Protein AF-A0A661JES1-F1 (afdb_monomer)

Radius of gyration: 17.34 Å; Cα contacts (8 Å, |Δi|>4): 185; chains: 1; bounding box: 42×32×48 Å

pLDDT: mean 94.3, std 6.64, range [54.25, 98.75]

Mean predicted aligned error: 3.54 Å

Solvent-accessible surface area (backbone atoms only — not comparable to full-atom values): 9184 Å² total; per-residue (Å²): 136,81,91,74,81,85,86,60,81,31,58,39,69,70,49,71,51,65,53,69,94,74,63,34,36,39,58,64,88,75,91,58,61,40,36,58,42,14,33,44,16,35,50,32,32,41,48,48,43,59,28,56,78,70,69,48,64,75,92,45,62,78,61,45,55,63,47,49,45,55,50,38,30,75,77,69,72,36,28,66,62,52,53,49,52,36,49,46,48,44,11,60,49,50,76,65,42,78,61,72,78,81,84,54,69,65,59,49,50,48,40,54,50,45,55,49,42,41,36,75,74,69,64,48,78,51,68,64,60,53,52,52,50,55,41,38,75,73,38,53,66,64,39,46,53,51,44,52,49,33,20,40,50,18,27,61,67,62,37,52,80,72,133

Secondary structure (DSSP, 8-state):
---PPP---SGGGGS--S-GGGT-S---S----HHHHHHHHHHHHHHHHHHHTTT--GGGTTTHHHHHHHHHHHHHS-HHHHHHHHHHHHHHHHTT-------SHHHHHHHHHHHHHHHHTS----HHHHHHHHHHHH-HHHHHHHHHHHHHHHHHHHT-S--

Foldseek 3Di:
DDDDDDPQLELQLVALALDSVQVLADRDLDDDQLLVSLLRSLVSVLLSLLCVVVPHDPVCPPPCSVCSLVVCCVVPVCSPVSSLVSLLVSLVSRVPRPGDADPDCVSLVSHLVSLVCCCPVVVDPDPSSVVLNVVCVVPSPVSSVVSNVSSVNSNNVNRHNPD

Sequence (163 aa):
GWVVPNQYWTPGALAPMAIMGKYYMYYGQDFYPPRELGRKCAERLKRELIMDNLGICRFHRNWAEEMIPD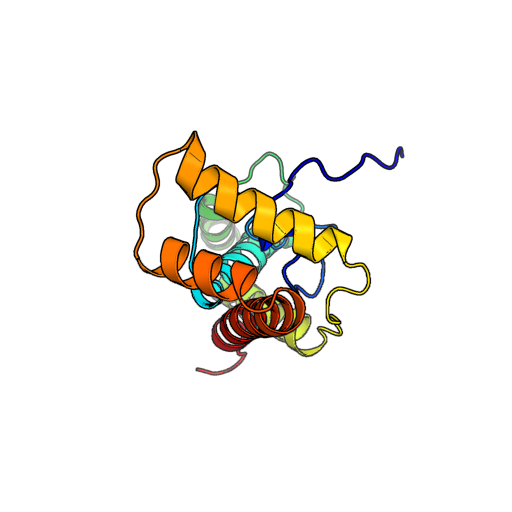IMGSLFDMKDEYLENNRITASRINSRNSSVYWEPDRNIDIVYTFLKRKHTVENNNDKELVRWLELFEKDKNETALQFWYEIHKGIQESLREFE

Structure (mmCIF, N/CA/C/O backbone):
data_AF-A0A661JES1-F1
#
_entry.id   AF-A0A661JES1-F1
#
loop_
_atom_site.group_PDB
_atom_site.id
_atom_site.type_symbol
_atom_site.label_atom_id
_atom_site.label_alt_id
_atom_site.label_comp_id
_atom_site.label_asym_id
_atom_site.label_entity_id
_atom_site.label_seq_id
_atom_site.pdbx_PDB_ins_code
_atom_site.Cartn_x
_atom_site.Cartn_y
_atom_site.Cartn_z
_atom_site.occupancy
_atom_site.B_iso_or_equiv
_atom_site.auth_seq_id
_atom_site.auth_comp_id
_atom_site.auth_asym_id
_atom_site.auth_atom_id
_atom_site.pdbx_PDB_model_num
ATOM 1 N N . GLY A 1 1 ? 22.360 13.806 5.282 1.00 54.25 1 GLY A N 1
ATOM 2 C CA . GLY A 1 1 ? 20.914 13.666 5.022 1.00 54.25 1 GLY A CA 1
ATOM 3 C C . GLY A 1 1 ? 20.168 13.880 6.318 1.00 54.25 1 GLY A C 1
ATOM 4 O O . GLY A 1 1 ? 20.715 13.546 7.359 1.00 54.25 1 GLY A O 1
ATOM 5 N N . TRP A 1 2 ? 18.974 14.460 6.265 1.00 68.38 2 TRP A N 1
ATOM 6 C CA . TRP A 1 2 ? 18.108 14.649 7.433 1.00 68.38 2 TRP A CA 1
ATOM 7 C C . TRP A 1 2 ? 17.014 13.581 7.398 1.00 68.38 2 TRP A C 1
ATOM 9 O O . TRP A 1 2 ? 16.481 13.297 6.326 1.00 68.38 2 TRP A O 1
ATOM 19 N N . VAL A 1 3 ? 16.687 12.982 8.542 1.00 77.75 3 VAL A N 1
ATOM 20 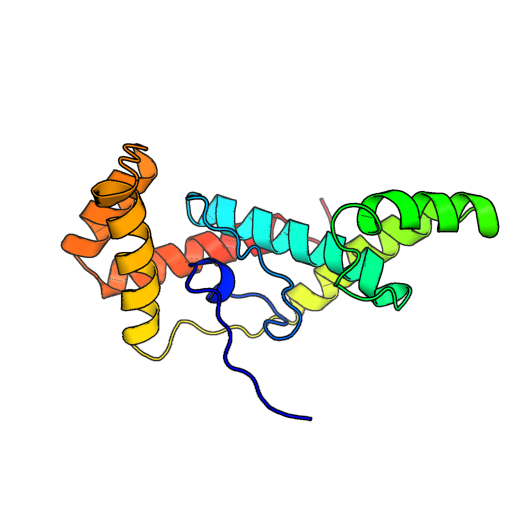C CA . VAL A 1 3 ? 15.523 12.094 8.657 1.00 77.75 3 VAL A CA 1
ATOM 21 C C . VAL A 1 3 ? 14.299 12.983 8.847 1.00 77.75 3 VAL A C 1
ATOM 23 O O . VAL A 1 3 ? 14.170 13.646 9.873 1.00 77.75 3 VAL A O 1
ATOM 26 N N . VAL A 1 4 ? 13.424 13.030 7.844 1.00 77.00 4 VAL A N 1
ATOM 27 C CA . VAL A 1 4 ? 12.156 13.766 7.916 1.00 77.00 4 VAL A CA 1
ATOM 28 C C . VAL A 1 4 ? 11.040 12.769 8.243 1.00 77.00 4 VAL A C 1
ATOM 30 O O . VAL A 1 4 ? 10.968 11.728 7.586 1.00 77.00 4 VAL A O 1
ATOM 33 N N . PRO A 1 5 ? 10.175 13.045 9.237 1.00 80.06 5 PRO A N 1
ATOM 34 C CA . PRO A 1 5 ? 9.051 12.173 9.555 1.00 80.06 5 PRO A CA 1
ATOM 35 C C . PRO A 1 5 ? 8.114 11.977 8.359 1.00 80.06 5 PRO A C 1
ATOM 37 O O . PRO A 1 5 ? 7.867 12.906 7.589 1.00 80.06 5 PRO A O 1
ATOM 40 N N . ASN A 1 6 ? 7.546 10.778 8.236 1.00 82.94 6 ASN A N 1
ATOM 41 C CA . ASN A 1 6 ? 6.487 10.515 7.269 1.00 82.94 6 ASN A CA 1
ATOM 42 C C . ASN A 1 6 ? 5.248 11.372 7.609 1.00 82.94 6 ASN A C 1
ATOM 44 O O . ASN A 1 6 ? 4.715 11.293 8.715 1.00 82.94 6 ASN A O 1
ATOM 48 N N . GLN A 1 7 ? 4.793 12.189 6.657 1.00 86.06 7 GLN A N 1
ATOM 49 C CA . GLN A 1 7 ? 3.652 13.098 6.826 1.00 86.06 7 GLN A CA 1
ATOM 50 C C . GLN A 1 7 ? 2.306 12.473 6.420 1.00 86.06 7 GLN A C 1
ATOM 52 O O . GLN A 1 7 ? 1.264 13.107 6.569 1.00 86.06 7 GLN A O 1
ATOM 57 N N . TYR A 1 8 ? 2.299 11.239 5.912 1.00 90.38 8 TYR A N 1
ATOM 58 C CA . TYR A 1 8 ? 1.079 10.568 5.465 1.00 90.38 8 TYR A CA 1
ATOM 59 C C . TYR A 1 8 ? 0.485 9.717 6.586 1.00 90.38 8 TYR A C 1
ATOM 61 O O . TYR A 1 8 ? 1.002 8.654 6.922 1.00 90.38 8 TYR A O 1
ATOM 69 N N . TRP A 1 9 ? -0.616 10.192 7.164 1.00 92.31 9 TRP A N 1
ATOM 70 C CA . TRP A 1 9 ? -1.338 9.511 8.244 1.00 92.31 9 TRP A CA 1
ATOM 71 C C . TRP A 1 9 ? -2.517 8.727 7.667 1.00 92.31 9 TRP A C 1
ATOM 73 O O . TRP A 1 9 ? -3.681 9.034 7.920 1.00 92.31 9 TRP A O 1
ATOM 83 N N . THR A 1 10 ? -2.205 7.760 6.806 1.00 95.69 10 THR A N 1
ATOM 84 C CA . THR A 1 10 ? -3.192 6.947 6.086 1.00 95.69 10 THR A CA 1
ATOM 85 C C . THR A 1 10 ? -2.944 5.463 6.348 1.00 95.69 10 THR A C 1
ATOM 87 O O . THR A 1 10 ? -1.796 5.074 6.576 1.00 95.69 10 THR A O 1
ATOM 90 N N . PRO A 1 11 ? -3.977 4.599 6.298 1.00 97.12 11 PRO A N 1
ATOM 91 C CA . PRO A 1 11 ? -3.809 3.182 6.617 1.00 97.12 11 PRO A CA 1
ATOM 92 C C . PRO A 1 11 ? -2.792 2.474 5.720 1.00 97.12 11 PRO A C 1
ATOM 94 O O . PRO A 1 11 ? -2.095 1.570 6.168 1.00 97.12 11 PRO A O 1
ATOM 97 N N . GLY A 1 12 ? -2.644 2.910 4.467 1.00 96.38 12 GLY A N 1
ATOM 98 C CA . GLY A 1 12 ? -1.664 2.317 3.566 1.00 96.38 12 GLY A CA 1
ATOM 99 C C . GLY A 1 12 ? -0.209 2.603 3.957 1.00 96.38 12 GLY A C 1
ATOM 100 O O . GLY A 1 12 ? 0.647 1.759 3.720 1.00 96.38 12 GLY A O 1
ATOM 101 N N . ALA A 1 13 ? 0.081 3.704 4.663 1.00 95.25 13 ALA A N 1
ATOM 102 C CA . ALA A 1 13 ? 1.403 3.950 5.255 1.00 95.25 13 ALA A CA 1
ATOM 103 C C . ALA A 1 13 ? 1.743 2.994 6.417 1.00 95.25 13 ALA A C 1
ATOM 105 O O . ALA A 1 13 ? 2.892 2.947 6.852 1.00 95.25 13 ALA A O 1
ATOM 106 N N . LEU A 1 14 ? 0.757 2.230 6.892 1.00 95.44 14 LEU A N 1
ATOM 107 C CA . LEU A 1 14 ? 0.888 1.158 7.876 1.00 95.44 14 LEU A CA 1
ATOM 108 C C . LEU A 1 14 ? 0.626 -0.226 7.250 1.00 95.44 14 LEU A C 1
ATOM 110 O O . LEU A 1 14 ? 0.540 -1.220 7.970 1.00 95.44 14 LEU A O 1
ATOM 114 N N . ALA A 1 15 ? 0.489 -0.310 5.921 1.00 96.44 15 ALA A N 1
ATOM 115 C CA . ALA A 1 15 ? 0.293 -1.576 5.229 1.00 96.44 15 ALA A CA 1
ATOM 116 C C . ALA A 1 15 ? 1.532 -2.479 5.369 1.00 96.44 15 ALA A C 1
ATOM 118 O O . ALA A 1 15 ? 2.657 -1.978 5.394 1.00 96.44 15 ALA A O 1
ATOM 119 N N . PRO A 1 16 ? 1.355 -3.808 5.394 1.00 96.25 16 PRO A N 1
ATOM 120 C CA . PRO A 1 16 ? 2.455 -4.757 5.492 1.00 96.25 16 PRO A CA 1
ATOM 121 C C . PRO A 1 16 ? 3.171 -4.950 4.145 1.00 96.25 16 PRO A C 1
ATOM 123 O O . PRO A 1 16 ? 3.158 -6.038 3.576 1.00 96.25 16 PRO A O 1
ATOM 126 N N . MET A 1 17 ? 3.779 -3.889 3.603 1.00 95.94 17 MET A N 1
ATOM 127 C CA . MET A 1 17 ? 4.617 -3.971 2.400 1.00 95.94 17 MET A CA 1
ATOM 128 C C . MET A 1 17 ? 6.069 -4.298 2.759 1.00 95.94 17 MET A C 1
ATOM 130 O O . MET A 1 17 ? 6.572 -3.889 3.802 1.00 95.94 17 MET A O 1
ATOM 134 N N . ALA A 1 18 ? 6.778 -4.950 1.836 1.00 93.12 18 ALA A N 1
ATOM 135 C CA . ALA A 1 18 ? 8.161 -5.379 2.049 1.00 93.12 18 ALA A CA 1
ATOM 136 C C . ALA A 1 18 ? 9.158 -4.218 2.254 1.00 93.12 18 ALA A C 1
ATOM 138 O O . ALA A 1 18 ? 10.175 -4.387 2.921 1.00 93.12 18 ALA A O 1
ATOM 139 N N . ILE A 1 19 ? 8.901 -3.043 1.659 1.00 90.50 19 ILE A N 1
ATOM 140 C CA . ILE A 1 19 ? 9.801 -1.878 1.719 1.00 90.50 19 ILE A CA 1
ATOM 141 C C . ILE A 1 19 ? 8.987 -0.594 1.919 1.00 90.50 19 ILE A C 1
ATOM 143 O O . ILE A 1 19 ? 8.543 0.042 0.964 1.00 90.50 19 ILE A O 1
ATOM 147 N N . MET A 1 20 ? 8.826 -0.173 3.174 1.00 85.50 20 MET A N 1
ATOM 148 C CA . MET A 1 20 ? 8.010 1.002 3.519 1.00 85.50 20 MET A CA 1
ATOM 149 C C . MET A 1 20 ? 8.695 2.345 3.214 1.00 85.50 20 MET A C 1
ATOM 151 O O . MET A 1 20 ? 8.036 3.305 2.819 1.00 85.50 20 MET A O 1
ATOM 155 N N . GLY A 1 21 ? 10.026 2.428 3.334 1.00 80.69 21 GLY A N 1
ATOM 156 C CA . GLY A 1 21 ? 10.782 3.680 3.160 1.00 80.69 21 GLY A CA 1
ATOM 157 C C . GLY A 1 21 ? 10.822 4.232 1.728 1.00 80.69 21 GLY A C 1
ATOM 158 O O . GLY A 1 21 ? 11.223 5.375 1.526 1.00 80.69 21 GLY A O 1
ATOM 159 N N . LYS A 1 22 ? 10.391 3.440 0.737 1.00 83.12 22 LYS A N 1
ATOM 160 C CA . LYS A 1 22 ? 10.351 3.826 -0.682 1.00 83.12 22 LYS A CA 1
ATOM 161 C C . LYS A 1 22 ? 8.965 4.227 -1.185 1.00 83.12 22 LYS A C 1
ATOM 163 O O . LYS A 1 22 ? 8.789 4.451 -2.375 1.00 83.12 22 LYS A O 1
ATOM 168 N N . TYR A 1 23 ? 7.976 4.355 -0.298 1.00 87.50 23 TYR A N 1
ATOM 169 C CA . TYR A 1 23 ? 6.606 4.703 -0.688 1.00 87.50 23 TYR A CA 1
ATOM 170 C C . TYR A 1 23 ? 5.970 3.722 -1.690 1.00 87.50 23 TYR A C 1
ATOM 172 O O . TYR A 1 23 ? 5.149 4.112 -2.528 1.00 87.50 23 TYR A O 1
ATOM 180 N N . TYR A 1 24 ? 6.326 2.441 -1.570 1.00 92.50 24 TYR A N 1
ATOM 181 C CA . TYR A 1 24 ? 5.792 1.321 -2.352 1.00 92.50 24 TYR A CA 1
ATOM 182 C C . TYR A 1 24 ? 4.392 0.887 -1.887 1.00 92.50 24 TYR A C 1
ATOM 184 O O . TYR A 1 24 ? 3.978 -0.251 -2.070 1.00 92.50 24 TYR A O 1
ATOM 192 N N . MET A 1 25 ? 3.660 1.798 -1.257 1.00 94.75 25 MET A N 1
ATOM 193 C CA . MET A 1 25 ? 2.309 1.618 -0.756 1.00 94.75 25 MET A CA 1
ATOM 194 C C . MET A 1 25 ? 1.421 2.741 -1.283 1.00 94.75 25 MET A C 1
ATOM 196 O O . MET A 1 25 ? 1.891 3.831 -1.625 1.00 94.75 25 MET A O 1
ATOM 200 N N . TYR A 1 26 ? 0.117 2.499 -1.325 1.00 95.69 26 TYR A N 1
ATOM 201 C CA . TYR A 1 26 ? -0.844 3.567 -1.549 1.00 95.69 26 TYR A CA 1
ATOM 202 C C . TYR A 1 26 ? -0.945 4.414 -0.275 1.00 95.69 26 TYR A C 1
ATOM 204 O O . TYR A 1 26 ? -1.226 3.891 0.794 1.00 95.69 26 TYR A O 1
ATOM 212 N N . TYR A 1 27 ? -0.709 5.719 -0.372 1.00 93.25 27 TYR A N 1
ATOM 213 C CA . TYR A 1 27 ? -0.768 6.646 0.769 1.00 93.25 27 TYR A CA 1
ATOM 214 C C . TYR A 1 27 ? -1.731 7.817 0.525 1.00 93.25 27 TYR A C 1
ATOM 216 O O . TYR A 1 27 ? -1.656 8.838 1.211 1.00 93.25 27 TYR A O 1
ATOM 224 N N . GLY A 1 28 ? -2.622 7.678 -0.461 1.00 94.25 28 GLY A N 1
ATOM 225 C CA . GLY A 1 28 ? -3.662 8.662 -0.738 1.00 94.25 28 GLY A CA 1
ATOM 226 C C . GLY A 1 28 ? -4.712 8.711 0.369 1.00 94.25 28 GLY A C 1
ATOM 227 O O . GLY A 1 28 ? -4.756 7.857 1.256 1.00 94.25 28 GLY A O 1
ATOM 228 N N . GLN A 1 29 ? -5.532 9.755 0.330 1.00 94.94 29 GLN A N 1
ATOM 229 C CA . GLN A 1 29 ? -6.515 10.011 1.371 1.00 94.94 29 GLN A CA 1
ATOM 230 C C . GLN A 1 29 ? -7.814 9.241 1.149 1.00 94.94 29 GLN A C 1
ATOM 232 O O . GLN A 1 29 ? -8.655 9.314 2.017 1.00 94.94 29 GLN A O 1
ATOM 237 N N . ASP A 1 30 ? -8.041 8.515 0.059 1.00 95.94 30 ASP A N 1
ATOM 238 C CA . ASP A 1 30 ? -9.339 7.861 -0.148 1.00 95.94 30 ASP A CA 1
ATOM 239 C C . ASP A 1 30 ? -9.550 6.674 0.806 1.00 95.94 30 ASP A C 1
ATOM 241 O O . ASP A 1 30 ? -8.600 5.992 1.206 1.00 95.94 30 ASP A O 1
ATOM 245 N N . PHE A 1 31 ? -10.808 6.403 1.164 1.00 97.75 31 PHE A N 1
ATOM 246 C CA . PHE A 1 31 ? -11.149 5.154 1.842 1.00 97.75 31 PHE A CA 1
ATOM 247 C C . PHE A 1 31 ? -11.185 4.003 0.835 1.00 97.75 31 PHE A C 1
ATOM 249 O O . PHE A 1 31 ? -11.834 4.096 -0.205 1.00 97.75 31 PHE A O 1
ATOM 256 N N . TYR A 1 32 ? -10.550 2.894 1.206 1.00 98.25 32 TYR A N 1
ATOM 257 C CA . TYR A 1 32 ? -10.717 1.603 0.555 1.00 98.25 32 TYR A CA 1
ATOM 258 C C . TYR A 1 32 ? -10.935 0.531 1.623 1.00 98.25 32 TYR A C 1
ATOM 260 O O . TYR A 1 32 ? -10.245 0.564 2.650 1.00 98.25 32 TYR A O 1
ATOM 268 N N . PRO A 1 33 ? -11.816 -0.458 1.378 1.00 98.31 33 PRO A N 1
ATOM 269 C CA . PRO A 1 33 ? -11.844 -1.671 2.183 1.00 98.31 33 PRO A CA 1
ATOM 270 C C . PRO A 1 33 ? -10.435 -2.284 2.263 1.00 98.31 33 PRO A C 1
ATOM 272 O O . PRO A 1 33 ? -9.703 -2.247 1.271 1.00 98.31 33 PRO A O 1
ATOM 275 N N . PRO A 1 34 ? -10.024 -2.863 3.403 1.00 98.56 34 PRO A N 1
ATOM 276 C CA . PRO A 1 34 ? -8.624 -3.204 3.660 1.00 98.56 34 PRO A CA 1
ATOM 277 C C . PRO A 1 34 ? -8.020 -4.155 2.621 1.00 98.56 34 PRO A C 1
ATOM 279 O O . PRO A 1 34 ? -6.891 -3.944 2.186 1.00 98.56 34 PRO A O 1
ATOM 282 N N . ARG A 1 35 ? -8.777 -5.144 2.133 1.00 98.62 35 ARG A N 1
ATOM 283 C CA . ARG A 1 35 ? -8.299 -6.036 1.064 1.00 98.62 35 ARG A CA 1
ATOM 284 C C . ARG A 1 35 ? -8.031 -5.299 -0.243 1.00 98.62 35 ARG A C 1
ATOM 286 O O . ARG A 1 35 ? -7.015 -5.542 -0.883 1.00 98.62 35 ARG A O 1
ATOM 293 N N . GLU A 1 36 ? -8.891 -4.351 -0.606 1.00 98.62 36 GLU A N 1
ATOM 294 C CA . GLU A 1 36 ? -8.697 -3.509 -1.789 1.00 98.62 36 GLU A CA 1
ATOM 295 C C . GLU A 1 36 ? -7.538 -2.519 -1.603 1.00 98.62 36 GLU A C 1
ATOM 297 O O . GLU A 1 36 ? -6.737 -2.314 -2.515 1.00 98.62 36 GLU A O 1
ATOM 302 N N . LEU A 1 37 ? -7.375 -1.969 -0.396 1.00 98.62 37 LEU A N 1
ATOM 303 C CA . LEU A 1 37 ? -6.201 -1.174 -0.041 1.00 98.62 37 LEU A CA 1
ATOM 304 C C . LEU A 1 37 ? -4.907 -1.976 -0.252 1.00 98.62 37 LEU A C 1
ATOM 306 O O . LEU A 1 37 ? -3.953 -1.453 -0.827 1.00 98.62 37 LEU A O 1
ATOM 310 N N . GLY A 1 38 ? -4.889 -3.252 0.144 1.00 98.12 38 GLY A N 1
ATOM 311 C CA . GLY A 1 38 ? -3.768 -4.157 -0.107 1.00 98.12 38 GLY A CA 1
ATOM 312 C C . GLY A 1 38 ? -3.419 -4.288 -1.592 1.00 98.12 38 GLY A C 1
ATOM 313 O O . GLY A 1 38 ? -2.255 -4.135 -1.969 1.00 98.12 38 GLY A O 1
ATOM 314 N N . ARG A 1 39 ? -4.427 -4.473 -2.453 1.00 98.38 39 ARG A N 1
ATOM 315 C CA . ARG A 1 39 ? -4.238 -4.539 -3.916 1.00 98.38 39 ARG A CA 1
ATOM 316 C C . ARG A 1 39 ? -3.685 -3.236 -4.487 1.00 98.38 39 ARG A C 1
ATOM 318 O O . ARG A 1 39 ? -2.792 -3.255 -5.331 1.00 98.38 39 ARG A O 1
ATOM 325 N N . LYS A 1 40 ? -4.144 -2.087 -3.984 1.00 97.94 40 LYS A N 1
ATOM 326 C CA . LYS A 1 40 ? -3.624 -0.768 -4.385 1.00 97.94 40 LYS A CA 1
ATOM 327 C C . LYS A 1 40 ? -2.184 -0.541 -3.945 1.00 97.94 40 LYS A C 1
ATOM 329 O O . LYS A 1 40 ? -1.410 0.051 -4.696 1.00 97.94 40 LYS A O 1
ATOM 334 N N . CYS A 1 41 ? -1.801 -1.021 -2.764 1.00 97.62 41 CYS A N 1
ATOM 335 C CA . CYS A 1 41 ? -0.406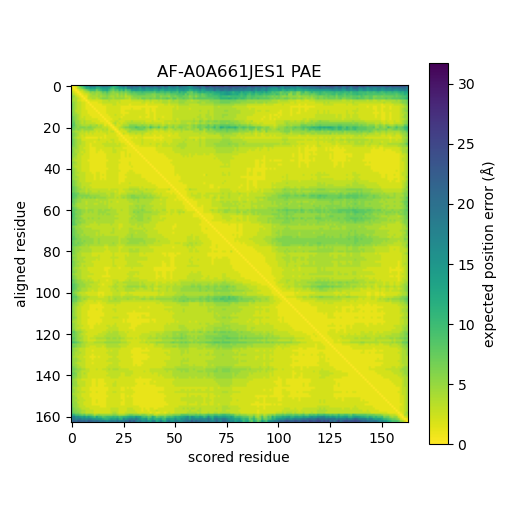 -1.000 -2.336 1.00 97.62 41 CYS A CA 1
ATOM 336 C C . CYS A 1 41 ? 0.472 -1.865 -3.250 1.00 97.62 41 CYS A C 1
ATOM 338 O O . CYS A 1 41 ? 1.507 -1.393 -3.715 1.00 97.62 41 CYS A O 1
ATOM 340 N N . ALA A 1 42 ? 0.031 -3.079 -3.587 1.00 97.06 42 ALA A N 1
ATOM 341 C CA . ALA A 1 42 ? 0.719 -3.943 -4.545 1.00 97.06 42 ALA A CA 1
ATOM 342 C C . ALA A 1 42 ? 0.855 -3.312 -5.942 1.00 97.06 42 ALA A C 1
ATOM 344 O O . ALA A 1 42 ? 1.913 -3.396 -6.568 1.00 97.06 42 ALA A O 1
ATOM 345 N N . GLU A 1 43 ? -0.187 -2.642 -6.430 1.00 95.62 43 GLU A N 1
ATOM 346 C CA . GLU A 1 43 ? -0.129 -1.914 -7.698 1.00 95.62 43 GLU A CA 1
ATOM 347 C C . GLU A 1 43 ? 0.863 -0.749 -7.644 1.00 95.62 43 GLU A C 1
ATOM 349 O O . GLU A 1 43 ? 1.641 -0.553 -8.579 1.00 95.62 43 GLU A O 1
ATOM 354 N N . ARG A 1 44 ? 0.918 -0.009 -6.528 1.00 94.94 44 ARG A N 1
ATOM 355 C CA . ARG A 1 44 ? 1.945 1.025 -6.378 1.00 94.94 44 ARG A CA 1
ATOM 356 C C . ARG A 1 44 ? 3.350 0.459 -6.335 1.00 94.94 44 ARG A C 1
ATOM 358 O O . ARG A 1 44 ? 4.197 1.045 -6.992 1.00 94.94 44 ARG A O 1
ATOM 365 N N . LEU A 1 45 ? 3.605 -0.656 -5.650 1.00 95.62 45 LEU A N 1
ATOM 366 C CA . LEU A 1 45 ? 4.913 -1.320 -5.700 1.00 95.62 45 LEU A CA 1
ATOM 367 C C . LEU A 1 45 ? 5.353 -1.569 -7.153 1.00 95.62 45 LEU A C 1
ATOM 369 O O . LEU A 1 45 ? 6.458 -1.185 -7.525 1.00 95.62 45 LEU A O 1
ATOM 373 N N . LYS A 1 46 ? 4.479 -2.164 -7.977 1.00 94.81 46 LYS A N 1
ATOM 374 C CA . LYS A 1 46 ? 4.768 -2.446 -9.394 1.00 94.81 46 LYS A CA 1
ATOM 375 C C . LYS A 1 46 ? 5.103 -1.173 -10.181 1.00 94.81 46 LYS A C 1
ATOM 377 O O . LYS A 1 46 ? 6.104 -1.136 -10.889 1.00 94.81 46 LYS A O 1
ATOM 382 N N . ARG A 1 47 ? 4.307 -0.114 -10.015 1.00 93.56 47 ARG A N 1
ATOM 383 C CA . ARG A 1 47 ? 4.514 1.167 -10.713 1.00 93.56 47 ARG A CA 1
ATOM 384 C C . ARG A 1 47 ? 5.738 1.942 -10.231 1.00 93.56 47 ARG A C 1
ATOM 386 O O . ARG A 1 47 ? 6.414 2.571 -11.034 1.00 93.56 47 ARG A O 1
ATOM 393 N N . GLU A 1 48 ? 6.052 1.900 -8.938 1.00 94.31 48 GLU A N 1
ATOM 394 C CA . GLU A 1 48 ? 7.280 2.519 -8.433 1.00 94.31 48 GLU A CA 1
ATOM 395 C C . GLU A 1 48 ? 8.525 1.792 -8.945 1.00 94.31 48 GLU A C 1
ATOM 397 O O . GLU A 1 48 ? 9.495 2.457 -9.290 1.00 94.31 48 GLU A O 1
ATOM 402 N N . LEU A 1 49 ? 8.491 0.459 -9.065 1.00 94.88 49 LEU A N 1
ATOM 403 C CA . LEU A 1 49 ? 9.612 -0.312 -9.614 1.00 94.88 49 LEU A CA 1
ATOM 404 C C . LEU A 1 49 ? 9.940 0.069 -11.063 1.00 94.88 49 LEU A C 1
ATOM 406 O O . LEU A 1 49 ? 11.120 0.150 -11.399 1.00 94.88 49 LEU A O 1
ATOM 410 N N . ILE A 1 50 ? 8.929 0.389 -11.879 1.00 95.19 50 ILE A N 1
ATOM 411 C CA . ILE A 1 50 ? 9.122 0.928 -13.237 1.00 95.19 50 ILE A CA 1
ATOM 412 C C . ILE A 1 50 ? 9.981 2.207 -13.206 1.00 95.19 50 ILE A C 1
ATOM 414 O O . ILE A 1 50 ? 10.874 2.404 -14.020 1.00 95.19 50 ILE A O 1
ATOM 418 N N . MET A 1 51 ? 9.764 3.103 -12.249 1.00 93.81 51 MET A N 1
ATOM 419 C CA . MET A 1 51 ? 10.576 4.323 -12.172 1.00 93.81 51 MET A CA 1
ATOM 420 C C . MET A 1 51 ? 11.951 4.058 -11.553 1.00 93.81 51 MET A C 1
ATOM 422 O O . MET A 1 51 ? 12.972 4.489 -12.096 1.00 93.81 51 MET A O 1
ATOM 426 N N . ASP A 1 52 ? 11.981 3.319 -10.443 1.00 92.88 52 ASP A N 1
ATOM 427 C CA . ASP A 1 52 ? 13.191 3.053 -9.666 1.00 92.88 52 ASP A CA 1
ATOM 428 C C . ASP A 1 52 ? 14.237 2.269 -10.472 1.00 92.88 52 ASP A C 1
ATOM 430 O O . ASP A 1 52 ? 15.426 2.573 -10.380 1.00 92.88 52 ASP A O 1
ATOM 434 N N . ASN A 1 53 ? 13.816 1.308 -11.303 1.00 90.75 53 ASN A N 1
ATOM 435 C CA . ASN A 1 53 ? 14.735 0.500 -12.110 1.00 90.75 53 ASN A CA 1
ATOM 436 C C . ASN A 1 53 ? 15.432 1.289 -13.228 1.00 90.75 53 ASN A C 1
ATOM 438 O O . ASN A 1 53 ? 16.497 0.873 -13.677 1.00 90.75 53 ASN A O 1
ATOM 442 N N . LEU A 1 54 ? 14.879 2.430 -13.655 1.00 90.44 54 LEU A N 1
ATOM 443 C CA . LEU A 1 54 ? 15.546 3.353 -14.585 1.00 90.44 54 LEU A CA 1
ATOM 444 C C . LEU A 1 54 ? 16.154 4.579 -13.895 1.00 90.44 54 LEU A C 1
ATOM 446 O O . LEU A 1 54 ? 16.641 5.489 -14.566 1.00 90.44 54 LEU A O 1
ATOM 450 N N . GLY A 1 55 ? 16.142 4.623 -12.560 1.00 90.88 55 GLY A N 1
ATOM 451 C CA . GLY A 1 55 ? 16.705 5.735 -11.798 1.00 90.88 55 GLY A CA 1
ATOM 452 C C . GLY A 1 55 ? 15.953 7.056 -11.987 1.00 90.88 55 GLY A C 1
ATOM 453 O O . GLY A 1 55 ? 16.529 8.124 -11.771 1.00 90.88 55 GLY A O 1
ATOM 454 N N . ILE A 1 56 ? 14.677 7.010 -12.383 1.00 92.69 56 ILE A N 1
ATOM 455 C CA . ILE A 1 56 ? 13.857 8.213 -12.515 1.00 92.69 56 ILE A CA 1
ATOM 456 C C . ILE A 1 56 ? 13.420 8.678 -11.129 1.00 92.69 56 ILE A C 1
ATOM 458 O O . ILE A 1 56 ? 12.905 7.912 -10.316 1.00 92.69 56 ILE A O 1
ATOM 462 N N . CYS A 1 57 ? 13.617 9.966 -10.846 1.00 91.31 57 CYS A N 1
ATOM 463 C CA . CYS A 1 57 ? 13.243 10.530 -9.558 1.00 91.31 57 CYS A CA 1
ATOM 464 C C . CYS A 1 57 ? 11.730 10.393 -9.309 1.00 91.31 57 CYS A C 1
ATOM 466 O O . CYS A 1 57 ? 10.917 10.807 -10.134 1.00 91.31 57 CYS A O 1
ATOM 468 N N . ARG A 1 58 ? 11.356 9.922 -8.113 1.00 88.81 58 ARG A N 1
ATOM 469 C CA . ARG A 1 58 ? 9.974 9.810 -7.605 1.00 88.81 58 ARG A CA 1
ATOM 470 C C . ARG A 1 58 ? 9.089 11.039 -7.855 1.00 88.81 58 ARG A C 1
ATOM 472 O O . ARG A 1 58 ? 7.875 10.893 -7.968 1.00 88.81 58 ARG A O 1
ATOM 479 N N . PHE A 1 59 ? 9.650 12.250 -7.915 1.00 89.94 59 PHE A N 1
ATOM 480 C CA . PHE A 1 59 ? 8.875 13.467 -8.199 1.00 89.94 59 PHE A CA 1
ATOM 481 C C . PHE A 1 59 ? 8.263 13.494 -9.611 1.00 89.94 59 PHE A C 1
ATOM 483 O O . PHE A 1 59 ? 7.406 14.328 -9.884 1.00 89.94 59 PHE A O 1
ATOM 490 N N . HIS A 1 60 ? 8.646 12.558 -10.479 1.00 92.75 60 HIS A N 1
ATOM 491 C CA . HIS A 1 60 ? 8.078 12.359 -11.810 1.00 92.75 60 HIS A CA 1
ATOM 492 C C . HIS A 1 60 ? 6.983 11.275 -11.866 1.00 92.75 60 HIS A C 1
ATOM 494 O O . HIS A 1 60 ? 6.569 10.875 -12.953 1.00 92.75 60 HIS A O 1
ATOM 500 N N . ARG A 1 61 ? 6.491 10.811 -10.707 1.00 88.81 61 ARG A N 1
ATOM 501 C CA . ARG A 1 61 ? 5.359 9.874 -10.597 1.00 88.81 61 ARG A CA 1
ATOM 502 C C . ARG A 1 61 ? 4.148 10.323 -11.434 1.00 88.81 61 ARG A C 1
ATOM 504 O O . ARG A 1 61 ? 3.944 11.516 -11.666 1.00 88.81 61 ARG A O 1
ATOM 511 N N . ASN A 1 62 ? 3.311 9.355 -11.811 1.00 87.88 62 ASN A N 1
ATOM 512 C CA . ASN A 1 62 ? 2.130 9.457 -12.674 1.00 87.88 62 ASN A CA 1
ATOM 513 C C . ASN A 1 62 ? 2.482 9.522 -14.159 1.00 87.88 62 ASN A C 1
ATOM 515 O O . ASN A 1 62 ? 2.070 8.644 -14.898 1.00 87.88 62 ASN A O 1
ATOM 519 N N . TRP A 1 63 ? 3.270 10.502 -14.602 1.00 92.31 63 TRP A N 1
ATOM 520 C CA . TRP A 1 63 ? 3.579 10.613 -16.032 1.00 92.31 63 TRP A CA 1
ATOM 521 C C . TRP A 1 63 ? 4.754 9.715 -16.447 1.00 92.31 63 TRP A C 1
ATOM 523 O O . TRP A 1 63 ? 4.703 9.077 -17.4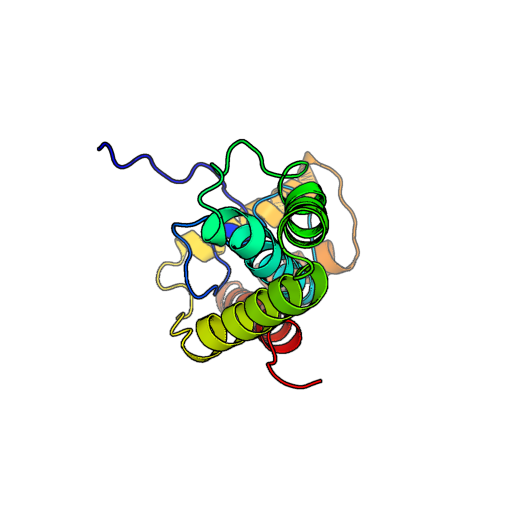95 1.00 92.31 63 TRP A O 1
ATOM 533 N N . ALA A 1 64 ? 5.807 9.613 -15.625 1.00 93.31 64 ALA A N 1
ATOM 534 C CA . ALA A 1 64 ? 6.985 8.830 -15.999 1.00 93.31 64 ALA A CA 1
ATOM 535 C C . ALA A 1 64 ? 6.705 7.322 -15.999 1.00 93.31 64 ALA A C 1
ATOM 537 O O . ALA A 1 64 ? 7.181 6.616 -16.879 1.00 93.31 64 ALA A O 1
ATOM 538 N N . GLU A 1 65 ? 5.899 6.828 -15.056 1.00 91.38 65 GLU A N 1
ATOM 539 C CA . GLU A 1 65 ? 5.508 5.410 -14.996 1.00 91.38 65 GLU A CA 1
ATOM 540 C C . GLU A 1 65 ? 4.728 4.940 -16.237 1.00 91.38 65 GLU A C 1
ATOM 542 O O . GLU A 1 65 ? 4.761 3.754 -16.553 1.00 91.38 65 GLU A O 1
ATOM 547 N N . GLU A 1 66 ? 4.071 5.858 -16.953 1.00 92.12 66 GLU A N 1
ATOM 548 C CA . GLU A 1 66 ? 3.371 5.579 -18.212 1.00 92.12 66 GLU A CA 1
ATOM 549 C C . GLU A 1 66 ? 4.316 5.660 -19.420 1.00 92.12 66 GLU A C 1
ATOM 551 O O . GLU A 1 66 ? 4.247 4.819 -20.311 1.00 92.12 66 GLU A O 1
ATOM 556 N N . MET A 1 67 ? 5.239 6.629 -19.434 1.00 95.19 67 MET A N 1
ATOM 557 C CA . MET A 1 67 ? 6.155 6.852 -20.561 1.00 95.19 67 MET A CA 1
ATOM 558 C C . MET A 1 67 ? 7.358 5.899 -20.593 1.00 95.19 67 MET A C 1
ATOM 560 O O . MET A 1 67 ? 7.865 5.580 -21.666 1.00 95.19 67 MET A O 1
ATOM 564 N N . ILE A 1 68 ? 7.856 5.457 -19.436 1.00 96.19 68 ILE A N 1
ATOM 565 C CA . ILE A 1 68 ? 9.064 4.622 -19.332 1.00 96.19 68 ILE A CA 1
ATOM 566 C C . ILE A 1 68 ? 8.973 3.330 -20.165 1.00 96.19 68 ILE A C 1
ATOM 568 O O . ILE A 1 68 ? 9.923 3.048 -20.902 1.00 96.19 68 ILE A O 1
ATOM 572 N N . PRO A 1 69 ? 7.876 2.548 -20.108 1.00 96.19 69 PRO A N 1
ATOM 573 C CA . PRO A 1 69 ? 7.750 1.350 -20.933 1.00 96.19 69 PRO A CA 1
ATOM 574 C C . PRO A 1 69 ? 7.846 1.651 -22.436 1.00 96.19 69 PRO A C 1
ATOM 576 O O . PRO A 1 69 ? 8.480 0.897 -23.172 1.00 96.19 69 PRO A O 1
ATOM 579 N N . ASP A 1 70 ? 7.283 2.773 -22.893 1.00 96.50 70 ASP A N 1
ATOM 580 C CA . ASP A 1 70 ? 7.362 3.196 -24.297 1.00 96.50 70 ASP A CA 1
ATOM 581 C C . ASP A 1 70 ? 8.778 3.624 -24.697 1.00 96.50 70 ASP A C 1
ATOM 583 O O . ASP A 1 70 ? 9.219 3.329 -25.808 1.00 96.50 70 ASP A O 1
ATOM 587 N N . ILE A 1 71 ? 9.524 4.262 -23.788 1.00 95.44 71 ILE A N 1
ATOM 588 C CA . ILE A 1 71 ? 10.944 4.589 -23.988 1.00 95.44 71 ILE A CA 1
ATOM 589 C C . ILE A 1 71 ? 11.768 3.301 -24.123 1.00 95.44 71 ILE A C 1
ATOM 591 O O . ILE A 1 71 ? 12.575 3.191 -25.045 1.00 95.44 71 ILE A O 1
ATOM 595 N N . MET A 1 72 ? 11.539 2.311 -23.252 1.00 97.12 72 MET A N 1
ATOM 596 C CA . MET A 1 72 ? 12.208 1.005 -23.323 1.00 97.12 72 MET A CA 1
ATOM 597 C C . MET A 1 72 ? 11.899 0.272 -24.631 1.00 97.12 72 MET A C 1
ATOM 599 O O . MET A 1 72 ? 12.801 -0.296 -25.245 1.00 97.12 72 MET A O 1
ATOM 603 N N . GLY A 1 73 ? 10.647 0.324 -25.090 1.00 97.75 73 GLY A N 1
ATOM 604 C CA . GLY A 1 73 ? 10.260 -0.205 -26.398 1.00 97.75 73 GLY A CA 1
ATOM 605 C C . GLY A 1 73 ? 10.932 0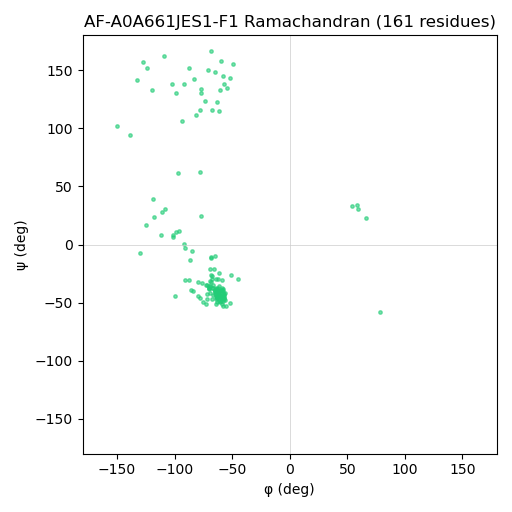.534 -27.553 1.00 97.75 73 GLY A C 1
ATOM 606 O O . GLY A 1 73 ? 11.505 -0.089 -28.433 1.00 97.75 73 GLY A O 1
ATOM 607 N N . SER A 1 74 ? 10.935 1.865 -27.530 1.00 97.69 74 SER A N 1
ATOM 608 C CA . SER A 1 74 ? 11.446 2.667 -28.650 1.00 97.69 74 SER A CA 1
ATOM 609 C C . SER A 1 74 ? 12.970 2.622 -28.789 1.00 97.69 74 SER A C 1
ATOM 611 O O . SER A 1 74 ? 13.483 2.689 -29.902 1.00 97.69 74 SER A O 1
ATOM 613 N N . LEU A 1 75 ? 13.702 2.550 -27.672 1.00 97.19 75 LEU A N 1
ATOM 614 C CA . LEU A 1 75 ? 15.169 2.562 -27.673 1.00 97.19 75 LEU A CA 1
ATOM 615 C C . LEU A 1 75 ? 15.787 1.164 -27.749 1.00 97.19 75 LEU A C 1
ATOM 617 O O . LEU A 1 75 ? 16.885 1.026 -28.285 1.00 97.19 75 LEU A O 1
ATOM 621 N N . PHE A 1 76 ? 15.111 0.152 -27.197 1.00 96.94 76 PHE A N 1
ATOM 622 C CA . PHE A 1 76 ? 15.687 -1.183 -27.014 1.00 96.94 76 PHE A CA 1
ATOM 623 C C . PHE A 1 76 ? 14.804 -2.327 -27.522 1.00 96.94 76 PHE A C 1
ATOM 625 O O . PHE A 1 76 ? 15.276 -3.455 -27.531 1.00 96.94 76 PHE A O 1
ATOM 632 N N . ASP A 1 77 ? 13.559 -2.067 -27.939 1.00 97.75 77 ASP A N 1
ATOM 633 C CA . ASP A 1 77 ? 12.561 -3.094 -28.294 1.00 97.75 77 ASP A CA 1
ATOM 634 C C . ASP A 1 77 ? 12.230 -4.057 -27.133 1.00 97.75 77 ASP A C 1
ATOM 636 O O . ASP A 1 77 ? 11.900 -5.222 -27.319 1.00 97.75 77 ASP A O 1
ATOM 640 N N . MET A 1 78 ? 12.325 -3.564 -25.891 1.00 97.44 78 MET A N 1
ATOM 641 C CA . MET A 1 78 ? 12.206 -4.383 -24.671 1.00 97.44 78 MET A CA 1
ATOM 642 C C . MET A 1 78 ? 11.022 -3.990 -23.779 1.00 97.44 78 MET A C 1
ATOM 644 O O . MET A 1 78 ? 11.056 -4.231 -22.575 1.00 97.44 78 MET A O 1
ATOM 648 N N . LYS A 1 79 ? 9.974 -3.357 -24.319 1.00 97.19 79 LYS A N 1
ATOM 649 C CA . LYS A 1 79 ? 8.835 -2.876 -23.509 1.00 97.19 79 LYS A CA 1
ATOM 650 C C . LYS A 1 79 ? 8.202 -3.991 -22.667 1.00 97.19 79 LYS A C 1
ATOM 652 O O . LYS A 1 79 ? 8.065 -3.837 -21.453 1.00 97.19 79 LYS A O 1
ATOM 657 N N . ASP A 1 80 ? 7.841 -5.101 -23.304 1.00 97.44 80 ASP A N 1
ATOM 658 C CA . ASP A 1 80 ? 7.118 -6.191 -22.642 1.00 97.44 80 ASP A CA 1
ATOM 659 C C . ASP A 1 80 ? 8.020 -6.960 -21.672 1.00 97.44 80 ASP A C 1
ATOM 661 O O . ASP A 1 80 ? 7.629 -7.217 -20.533 1.00 97.44 80 ASP A O 1
ATOM 665 N N . GLU A 1 81 ? 9.263 -7.245 -22.072 1.00 96.94 81 GLU A N 1
ATOM 666 C CA . GLU A 1 81 ? 10.250 -7.898 -21.205 1.00 96.94 81 GLU A CA 1
ATOM 667 C C . GLU A 1 81 ? 10.560 -7.044 -19.967 1.00 96.94 81 GLU A C 1
ATOM 669 O O . GLU A 1 81 ? 10.665 -7.550 -18.849 1.00 96.94 81 GLU A O 1
ATOM 674 N N . TYR A 1 82 ? 10.653 -5.726 -20.142 1.00 96.50 82 TYR A N 1
ATOM 675 C CA . TYR A 1 82 ? 10.853 -4.790 -19.048 1.00 96.50 82 TYR A CA 1
ATOM 676 C C . TYR A 1 82 ? 9.680 -4.800 -18.057 1.00 96.50 82 TYR A C 1
ATOM 678 O O . TYR A 1 82 ? 9.896 -4.864 -16.843 1.00 96.50 82 TYR A O 1
ATOM 686 N N . LEU A 1 83 ? 8.437 -4.760 -18.546 1.00 95.94 83 LEU A N 1
ATOM 687 C CA . LEU A 1 83 ? 7.245 -4.823 -17.695 1.00 95.94 83 LEU A CA 1
ATOM 688 C C . LEU A 1 83 ? 7.146 -6.162 -16.953 1.00 95.94 83 LEU A C 1
ATOM 690 O O . LEU A 1 83 ? 6.881 -6.175 -15.747 1.00 95.94 83 LEU A O 1
ATOM 694 N N . GLU A 1 84 ? 7.425 -7.272 -17.633 1.00 95.56 84 GLU A N 1
ATOM 695 C CA . GLU A 1 84 ? 7.381 -8.603 -17.029 1.00 95.56 84 GLU A CA 1
ATOM 696 C C . GLU A 1 84 ? 8.469 -8.786 -15.965 1.00 95.56 84 GLU A C 1
ATOM 698 O O . GLU A 1 84 ? 8.190 -9.232 -14.848 1.00 95.56 84 GLU A O 1
ATOM 703 N N . ASN A 1 85 ? 9.697 -8.337 -16.239 1.00 95.56 85 ASN A N 1
ATOM 704 C CA . ASN A 1 85 ? 10.778 -8.355 -15.256 1.00 95.56 85 ASN A CA 1
ATOM 705 C C . ASN A 1 85 ? 10.435 -7.524 -14.010 1.00 95.56 85 ASN A C 1
ATOM 707 O O . ASN A 1 85 ? 10.722 -7.952 -12.886 1.00 95.56 85 ASN A O 1
ATOM 711 N N . ASN A 1 86 ? 9.782 -6.367 -14.172 1.00 95.50 86 ASN A N 1
ATOM 712 C CA . ASN A 1 86 ? 9.281 -5.577 -13.044 1.00 95.50 86 ASN A CA 1
ATOM 713 C C . ASN A 1 86 ? 8.213 -6.334 -12.241 1.00 95.50 86 ASN A C 1
ATOM 715 O O . ASN A 1 86 ? 8.278 -6.353 -11.009 1.00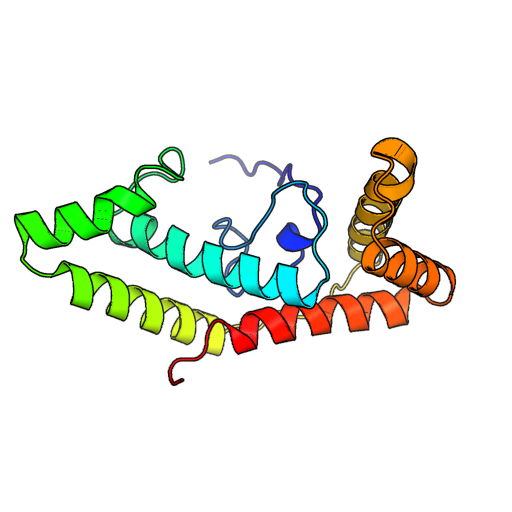 95.50 86 ASN A O 1
ATOM 719 N N . ARG A 1 87 ? 7.262 -6.993 -12.916 1.00 95.25 87 ARG A N 1
ATOM 720 C CA . ARG A 1 87 ? 6.204 -7.795 -12.278 1.00 95.25 87 ARG A CA 1
ATOM 721 C C . ARG A 1 87 ? 6.788 -8.945 -11.452 1.00 95.25 87 ARG A C 1
ATOM 723 O O . ARG A 1 87 ? 6.465 -9.075 -10.269 1.00 95.25 87 ARG A O 1
ATOM 730 N N . ILE A 1 88 ? 7.700 -9.726 -12.036 1.00 95.75 88 ILE A N 1
ATOM 731 C CA . ILE A 1 88 ? 8.404 -10.824 -11.355 1.00 95.75 88 ILE A CA 1
ATOM 732 C C . ILE A 1 88 ? 9.217 -10.285 -10.172 1.00 95.75 88 ILE A C 1
ATOM 734 O O . ILE A 1 88 ? 9.169 -10.836 -9.070 1.00 95.75 88 ILE A O 1
ATOM 738 N N . THR A 1 89 ? 9.933 -9.174 -10.360 1.00 95.75 89 THR A N 1
ATOM 739 C CA . THR A 1 89 ? 10.717 -8.536 -9.292 1.00 95.75 89 THR A CA 1
ATOM 740 C C . THR A 1 89 ? 9.832 -8.109 -8.123 1.00 95.75 89 THR A C 1
ATOM 742 O O . THR A 1 89 ? 10.173 -8.387 -6.972 1.00 95.75 89 THR A O 1
ATOM 745 N N . ALA A 1 90 ? 8.673 -7.501 -8.393 1.00 96.12 90 ALA A N 1
ATOM 746 C CA . ALA A 1 90 ? 7.703 -7.127 -7.366 1.00 96.12 90 ALA A CA 1
ATOM 747 C C . ALA A 1 90 ? 7.245 -8.346 -6.549 1.00 96.12 90 ALA A C 1
ATOM 749 O O . ALA A 1 90 ? 7.223 -8.293 -5.316 1.00 96.12 90 ALA A O 1
ATOM 750 N N . SER A 1 91 ? 6.952 -9.465 -7.222 1.00 96.12 91 SER A N 1
ATOM 751 C CA . SER A 1 91 ? 6.586 -10.717 -6.556 1.00 96.12 91 SER A CA 1
ATOM 752 C C . SER A 1 91 ? 7.724 -11.272 -5.693 1.00 96.12 91 SER A C 1
ATOM 754 O O . SER A 1 91 ? 7.508 -11.603 -4.530 1.00 96.12 91 SER A O 1
ATOM 756 N N . ARG A 1 92 ? 8.963 -11.289 -6.200 1.00 95.44 92 ARG A N 1
ATOM 757 C CA . ARG A 1 92 ? 10.146 -11.773 -5.460 1.00 95.44 92 ARG A CA 1
ATOM 758 C C . ARG A 1 92 ? 10.543 -10.896 -4.275 1.00 95.44 92 ARG A C 1
ATOM 760 O O . ARG A 1 92 ? 11.137 -11.387 -3.317 1.00 95.44 92 ARG A O 1
ATOM 767 N N . ILE A 1 93 ? 10.265 -9.596 -4.342 1.00 94.88 93 ILE A N 1
ATOM 768 C CA . ILE A 1 93 ? 10.397 -8.697 -3.192 1.00 94.88 93 ILE A CA 1
ATOM 769 C C . ILE A 1 93 ? 9.348 -9.077 -2.144 1.00 94.88 93 ILE A C 1
ATOM 771 O O . ILE A 1 93 ? 9.679 -9.237 -0.971 1.00 94.88 93 ILE A O 1
ATOM 775 N N . ASN A 1 94 ? 8.098 -9.274 -2.567 1.00 95.56 94 ASN A N 1
ATOM 776 C CA . ASN A 1 94 ? 7.013 -9.629 -1.661 1.00 95.56 94 ASN A CA 1
ATOM 777 C C . ASN A 1 94 ? 7.135 -11.044 -1.071 1.00 95.56 94 ASN A C 1
ATOM 779 O O . ASN A 1 94 ? 6.753 -11.251 0.075 1.00 95.56 94 ASN A O 1
ATOM 783 N N . SER A 1 95 ? 7.718 -12.010 -1.783 1.00 94.31 95 SER A N 1
ATOM 784 C CA . SER A 1 95 ? 7.942 -13.364 -1.250 1.00 94.31 95 SER A CA 1
ATOM 785 C C . SER A 1 95 ? 8.933 -13.389 -0.082 1.00 94.31 95 SER A C 1
ATOM 787 O O . SER A 1 95 ? 8.913 -14.308 0.732 1.00 94.31 95 SER A O 1
ATOM 789 N N . ARG A 1 96 ? 9.774 -12.353 0.032 1.00 93.19 96 ARG A N 1
ATOM 790 C CA . ARG A 1 96 ? 10.690 -12.121 1.157 1.00 93.19 96 ARG A CA 1
ATOM 791 C C . ARG A 1 96 ? 10.152 -11.109 2.170 1.00 93.19 96 ARG A C 1
ATOM 793 O O . ARG A 1 96 ? 10.902 -10.652 3.028 1.00 93.19 96 ARG A O 1
ATOM 800 N N . ASN A 1 97 ? 8.883 -10.725 2.060 1.00 93.81 97 ASN A N 1
ATOM 801 C CA . ASN A 1 97 ? 8.263 -9.785 2.978 1.00 93.81 97 ASN A CA 1
ATOM 802 C C . ASN A 1 97 ? 8.147 -10.411 4.375 1.00 93.81 97 ASN A C 1
ATOM 804 O O . ASN A 1 97 ? 7.434 -11.392 4.571 1.00 93.81 97 ASN A O 1
ATOM 808 N N . SER A 1 98 ? 8.851 -9.828 5.341 1.00 93.62 98 SER A N 1
ATOM 809 C CA . SER A 1 98 ? 8.841 -10.233 6.748 1.00 93.62 98 SER A CA 1
ATOM 810 C C . SER A 1 98 ? 8.095 -9.223 7.623 1.00 93.62 98 SER A C 1
ATOM 812 O O . SER A 1 98 ? 8.472 -8.994 8.772 1.00 93.62 98 SER A O 1
ATOM 814 N N . SER A 1 99 ? 7.087 -8.548 7.064 1.00 93.62 99 SER A N 1
ATOM 815 C CA . SER A 1 99 ? 6.247 -7.607 7.800 1.00 93.62 99 SER A CA 1
ATOM 816 C C . SER A 1 99 ? 5.578 -8.282 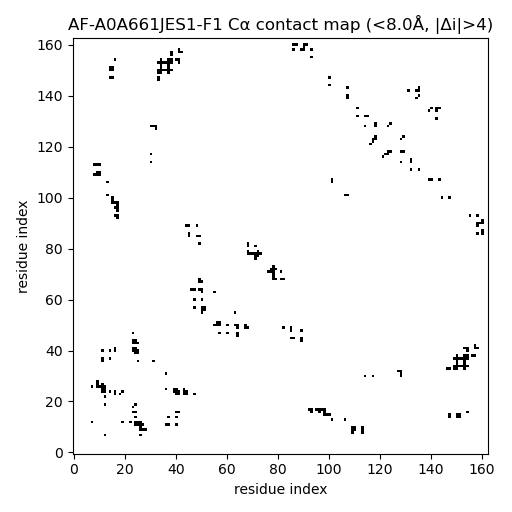8.994 1.00 93.62 99 SER A C 1
ATOM 818 O O . SER A 1 99 ? 5.039 -9.382 8.868 1.00 93.62 99 SER A O 1
ATOM 820 N N . VAL A 1 100 ? 5.546 -7.581 10.122 1.00 94.75 100 VAL A N 1
ATOM 821 C CA . VAL A 1 100 ? 4.856 -8.012 11.339 1.00 94.75 100 VAL A CA 1
ATOM 822 C C . VAL A 1 100 ? 3.620 -7.153 11.588 1.00 94.75 100 VAL A C 1
ATOM 824 O O . VAL A 1 100 ? 3.468 -6.066 11.018 1.00 94.75 100 VAL A O 1
ATOM 827 N N . TYR A 1 101 ? 2.726 -7.658 12.435 1.00 97.44 101 TYR A N 1
ATOM 828 C CA . TYR A 1 101 ? 1.587 -6.889 12.918 1.00 97.44 101 TYR A CA 1
ATOM 829 C C . TYR A 1 101 ? 2.047 -5.622 13.660 1.00 97.44 101 TYR A C 1
ATOM 831 O O . TYR A 1 101 ? 3.181 -5.525 14.129 1.00 97.44 101 TYR A O 1
ATOM 839 N N . TRP A 1 102 ? 1.164 -4.630 13.747 1.00 96.81 102 TRP A N 1
ATOM 840 C CA . TRP A 1 102 ? 1.444 -3.365 14.412 1.00 96.81 102 TRP A CA 1
ATOM 841 C C . TRP A 1 102 ? 1.751 -3.562 15.901 1.00 96.81 102 TRP A C 1
ATOM 843 O O . TRP A 1 102 ? 0.870 -3.940 16.665 1.00 96.81 102 TRP A O 1
ATOM 853 N N . GLU A 1 103 ? 2.984 -3.263 16.315 1.00 93.25 103 GLU A N 1
ATOM 854 C CA . GLU A 1 103 ? 3.396 -3.443 17.715 1.00 93.25 103 GLU A CA 1
ATOM 855 C C . GLU A 1 103 ? 2.764 -2.411 18.668 1.00 93.25 103 GLU A C 1
ATOM 857 O O . GLU A 1 103 ? 2.255 -2.814 19.711 1.00 93.25 103 GLU A O 1
ATOM 862 N N . PRO A 1 104 ? 2.745 -1.094 18.363 1.00 95.62 104 PRO A N 1
ATOM 863 C CA . PRO A 1 104 ? 2.153 -0.109 19.261 1.00 95.62 104 PRO A CA 1
ATOM 864 C C . PRO A 1 104 ? 0.678 0.144 18.931 1.00 95.62 104 PRO A C 1
ATOM 866 O O . PRO A 1 104 ? 0.329 0.423 17.780 1.00 95.62 104 PRO A O 1
ATOM 869 N N . ASP A 1 105 ? -0.160 0.242 19.965 1.00 96.38 105 ASP A N 1
ATOM 870 C CA . ASP A 1 105 ? -1.574 0.651 19.873 1.00 96.38 105 ASP A CA 1
ATOM 871 C C . ASP A 1 105 ? -1.797 1.957 19.101 1.00 96.38 105 ASP A C 1
ATOM 873 O O . ASP A 1 105 ? -2.858 2.175 18.513 1.00 96.38 105 ASP A O 1
ATOM 877 N N . ARG A 1 106 ? -0.790 2.838 19.065 1.00 96.62 106 ARG A N 1
ATOM 878 C CA . ARG A 1 106 ? -0.877 4.106 18.337 1.00 96.62 106 ARG A CA 1
ATOM 879 C C . ARG A 1 106 ? -1.062 3.907 16.830 1.00 96.62 106 ARG A C 1
ATOM 881 O O . ARG A 1 106 ? -1.710 4.735 16.195 1.00 96.62 106 ARG A O 1
ATOM 888 N N . ASN A 1 107 ? -0.552 2.818 16.259 1.00 96.25 107 ASN A N 1
ATOM 889 C CA . ASN A 1 107 ? -0.792 2.488 14.852 1.00 96.25 107 ASN A CA 1
ATOM 890 C C . ASN A 1 107 ? -2.278 2.198 14.608 1.00 96.25 107 ASN A C 1
ATOM 892 O O . ASN A 1 107 ? -2.848 2.666 13.623 1.00 96.25 107 ASN A O 1
ATOM 896 N N . ILE A 1 108 ? -2.920 1.500 15.548 1.00 98.19 108 ILE A N 1
ATOM 897 C CA . ILE A 1 108 ? -4.357 1.225 15.508 1.00 98.19 108 ILE A CA 1
ATOM 898 C C . ILE A 1 108 ? -5.144 2.536 15.593 1.00 98.19 108 ILE A C 1
ATOM 900 O O . ILE A 1 108 ? -6.055 2.763 14.798 1.00 98.19 108 ILE A O 1
ATOM 904 N N . ASP A 1 109 ? -4.756 3.429 16.511 1.00 97.88 109 ASP A N 1
ATOM 905 C CA . ASP A 1 109 ? -5.399 4.738 16.672 1.00 97.88 109 ASP A CA 1
ATOM 906 C C . ASP A 1 109 ? -5.344 5.571 15.389 1.00 97.88 109 ASP A C 1
ATOM 908 O O . ASP A 1 109 ? -6.323 6.240 15.060 1.00 97.88 109 ASP A O 1
ATOM 912 N N . ILE A 1 110 ? -4.224 5.536 14.656 1.00 96.81 110 ILE A N 1
ATOM 913 C CA . ILE A 1 110 ? -4.073 6.243 13.375 1.00 96.81 110 ILE A CA 1
ATOM 914 C C . ILE A 1 110 ? -5.099 5.726 12.364 1.00 96.81 110 ILE A C 1
ATOM 916 O O . ILE A 1 110 ? -5.807 6.527 11.751 1.00 96.81 110 ILE A O 1
ATOM 920 N N . VAL A 1 111 ? -5.214 4.404 12.213 1.00 98.12 111 VAL A N 1
ATOM 921 C CA . VAL A 1 111 ? -6.159 3.788 11.268 1.00 98.12 111 VAL A CA 1
ATOM 922 C C . VAL A 1 111 ? -7.598 4.095 11.658 1.00 98.12 111 VAL A C 1
ATOM 924 O O . VAL A 1 111 ? -8.355 4.614 10.840 1.00 98.12 111 VAL A O 1
ATOM 927 N N . TYR A 1 112 ? -7.969 3.851 12.912 1.00 98.38 112 TYR A N 1
ATOM 928 C CA . TYR A 1 112 ? -9.320 4.120 13.393 1.00 98.38 112 TYR A CA 1
ATOM 929 C C . TYR A 1 112 ? -9.681 5.612 13.285 1.00 98.38 112 TYR A C 1
ATOM 931 O O . TYR A 1 112 ? -10.756 5.955 12.791 1.00 98.38 112 TYR A O 1
ATOM 939 N N . THR A 1 113 ? -8.766 6.520 13.646 1.00 98.12 113 THR A N 1
ATOM 940 C CA . THR A 1 113 ? -8.986 7.972 13.518 1.00 98.12 113 THR A CA 1
ATOM 941 C C . THR A 1 113 ? -9.154 8.390 12.062 1.00 98.12 113 THR A C 1
ATOM 943 O O . THR A 1 113 ? -10.024 9.210 11.764 1.00 98.12 113 THR A O 1
ATOM 946 N N . PHE A 1 114 ? -8.361 7.827 11.145 1.00 98.19 114 PHE A N 1
ATOM 947 C CA . PHE A 1 114 ? -8.524 8.061 9.713 1.00 98.19 114 PHE A CA 1
ATOM 948 C C . PHE A 1 114 ? -9.933 7.664 9.255 1.00 98.19 114 PHE A C 1
ATOM 950 O O . PHE A 1 114 ? -10.645 8.503 8.703 1.00 98.19 114 PHE A O 1
ATOM 957 N N . LEU A 1 115 ? -10.372 6.435 9.554 1.00 98.44 115 LEU A N 1
ATOM 958 C CA . LEU A 1 115 ? -11.706 5.943 9.184 1.00 98.44 115 LEU A CA 1
ATOM 959 C C . LEU A 1 115 ? -12.813 6.821 9.783 1.00 98.44 115 LEU A C 1
ATOM 961 O O . LEU A 1 115 ? -13.737 7.234 9.081 1.00 98.44 115 LEU A O 1
ATOM 965 N N . LYS A 1 116 ? -12.690 7.181 11.065 1.00 98.38 116 LYS A N 1
ATOM 966 C CA . LYS A 1 116 ? -13.678 8.010 11.760 1.00 98.38 116 LYS A CA 1
ATOM 967 C C . LYS A 1 116 ? -13.806 9.378 11.108 1.00 98.38 116 LYS A C 1
ATOM 969 O O . LYS A 1 116 ? -14.920 9.835 10.885 1.00 98.38 116 LYS A O 1
ATOM 974 N N . ARG A 1 117 ? -12.684 10.014 10.753 1.00 98.12 117 ARG A N 1
ATOM 975 C CA . ARG A 1 117 ? -12.679 11.309 10.055 1.00 98.12 117 ARG A CA 1
ATOM 976 C C . ARG A 1 117 ? -13.313 11.220 8.669 1.00 98.12 117 ARG A C 1
ATOM 978 O O . ARG A 1 117 ? -14.041 12.139 8.302 1.00 98.12 117 ARG A O 1
ATOM 985 N N . LYS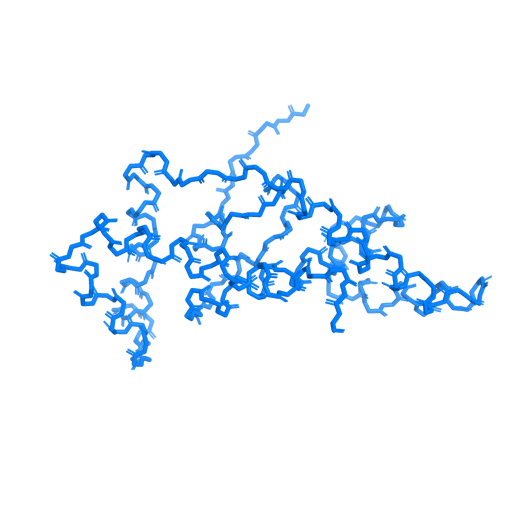 A 1 118 ? -13.099 10.126 7.927 1.00 98.06 118 LYS A N 1
ATOM 986 C CA . LYS A 1 118 ? -13.792 9.901 6.646 1.00 98.06 118 LYS A CA 1
ATOM 987 C C . LYS A 1 118 ? -15.297 9.913 6.798 1.00 98.06 118 LYS A C 1
ATOM 989 O O . LYS A 1 118 ? -15.983 10.558 6.011 1.00 98.06 118 LYS A O 1
ATOM 994 N N . HIS A 1 119 ? -15.794 9.261 7.837 1.00 97.94 119 HIS A N 1
ATOM 995 C CA . HIS A 1 119 ? -17.218 9.237 8.098 1.00 97.94 119 HIS A CA 1
ATOM 996 C C . HIS A 1 119 ? -17.745 10.584 8.614 1.00 97.94 119 HIS A C 1
ATOM 998 O O . HIS A 1 119 ? -18.682 11.138 8.049 1.00 97.94 119 HIS A O 1
ATOM 1004 N N . THR A 1 120 ? -17.128 11.156 9.651 1.00 97.50 120 THR A N 1
ATOM 1005 C CA . THR A 1 120 ? -17.711 12.294 10.383 1.00 97.50 120 THR A CA 1
ATOM 1006 C C . THR A 1 120 ? -17.388 13.665 9.799 1.00 97.50 120 THR A C 1
ATOM 1008 O O . THR A 1 120 ? -18.190 14.583 9.943 1.00 97.50 120 THR A O 1
ATOM 1011 N N . VAL A 1 121 ? -16.225 13.832 9.166 1.00 97.12 121 VAL A N 1
ATOM 1012 C CA . VAL A 1 121 ? -15.778 15.124 8.614 1.00 97.12 121 VAL A CA 1
ATOM 1013 C C . VAL A 1 121 ? -16.039 15.188 7.117 1.00 97.12 121 VAL A C 1
ATOM 1015 O O . VAL A 1 121 ? -16.522 16.199 6.619 1.00 97.12 121 VAL A O 1
ATOM 1018 N N . GLU A 1 122 ? -15.731 14.110 6.398 1.00 96.44 122 GLU A N 1
ATOM 1019 C CA . GLU A 1 122 ? -15.892 14.050 4.939 1.00 96.44 122 GLU A CA 1
ATOM 1020 C C . GLU A 1 122 ? -17.255 13.486 4.509 1.00 96.44 122 GLU A C 1
ATOM 1022 O O . GLU A 1 122 ? -17.534 13.396 3.316 1.00 96.44 122 GLU A O 1
ATOM 1027 N N . ASN A 1 123 ? -18.121 13.141 5.471 1.00 96.69 123 ASN A N 1
ATOM 1028 C CA . ASN A 1 123 ? -19.472 12.623 5.249 1.00 96.69 123 ASN A CA 1
ATOM 1029 C C . ASN A 1 123 ? -19.517 11.393 4.318 1.00 96.69 123 ASN A C 1
ATOM 1031 O O . ASN A 1 123 ? -20.460 11.202 3.544 1.00 96.69 123 ASN A O 1
ATOM 1035 N N . ASN A 1 124 ? -18.480 10.553 4.376 1.00 96.94 124 ASN A N 1
ATOM 1036 C CA . ASN A 1 124 ? -18.452 9.292 3.654 1.00 96.94 124 ASN A CA 1
ATOM 1037 C C . ASN A 1 124 ? -19.303 8.252 4.403 1.00 96.94 124 ASN A C 1
ATOM 1039 O O . ASN A 1 124 ? -18.991 7.858 5.528 1.00 96.94 124 ASN A O 1
ATOM 1043 N N . ASN A 1 125 ? -20.381 7.805 3.763 1.00 96.12 125 ASN A N 1
ATOM 1044 C CA . ASN A 1 125 ? -21.331 6.832 4.306 1.00 96.12 125 ASN A CA 1
ATOM 1045 C C . ASN A 1 125 ? -21.255 5.479 3.578 1.00 96.12 125 ASN A C 1
ATOM 1047 O O . ASN A 1 125 ? -22.249 4.758 3.484 1.00 96.12 125 ASN A O 1
ATOM 1051 N N . ASP A 1 126 ? -20.085 5.146 3.026 1.00 97.75 126 ASP A N 1
ATOM 1052 C CA . ASP A 1 126 ? -19.824 3.828 2.457 1.00 97.75 126 ASP A CA 1
ATOM 1053 C C . ASP A 1 126 ? -20.116 2.719 3.486 1.00 97.75 126 ASP A C 1
ATOM 1055 O O . ASP A 1 126 ? -19.731 2.800 4.656 1.00 97.75 126 ASP A O 1
ATOM 1059 N N . LYS A 1 127 ? -20.817 1.670 3.047 1.00 98.12 127 LYS A N 1
ATOM 1060 C CA . LYS A 1 127 ? -21.283 0.596 3.935 1.00 98.12 127 LYS A CA 1
ATOM 1061 C C . LYS A 1 127 ? -20.129 -0.177 4.566 1.00 98.12 127 LYS A C 1
ATOM 1063 O O . LYS A 1 127 ? -20.227 -0.552 5.731 1.00 98.12 127 LYS A O 1
ATOM 1068 N N . GLU A 1 128 ? -19.045 -0.407 3.826 1.00 98.19 128 GLU A N 1
ATOM 1069 C CA . GLU A 1 128 ? -17.866 -1.083 4.362 1.00 98.19 128 GLU A CA 1
ATOM 1070 C C . GLU A 1 128 ? -17.137 -0.187 5.362 1.00 98.19 128 GLU A C 1
ATOM 1072 O O . GLU A 1 128 ? -16.691 -0.683 6.394 1.00 98.19 128 GLU A O 1
ATOM 1077 N N . LEU A 1 129 ? -17.056 1.124 5.109 1.00 98.44 129 LEU A N 1
ATOM 1078 C CA . LEU A 1 129 ? -16.481 2.072 6.069 1.00 98.44 129 LEU A CA 1
ATOM 1079 C C . LEU A 1 129 ? -17.231 2.035 7.404 1.00 98.44 129 LEU A C 1
ATOM 1081 O O . LEU A 1 129 ? -16.606 1.871 8.453 1.00 98.44 129 LEU A O 1
ATOM 1085 N N . VAL A 1 130 ? -18.560 2.158 7.361 1.00 98.38 130 VAL A N 1
ATOM 1086 C CA . VAL A 1 130 ? -19.407 2.126 8.563 1.00 98.38 130 VAL A CA 1
ATOM 1087 C C . VAL A 1 130 ? -19.275 0.781 9.278 1.00 98.38 130 VAL A C 1
ATOM 1089 O O . VAL A 1 130 ? -19.047 0.757 10.485 1.00 98.38 130 VAL A O 1
ATOM 1092 N N . ARG A 1 131 ? -19.296 -0.335 8.537 1.00 98.50 131 ARG A N 1
ATOM 1093 C CA . ARG A 1 131 ? -19.099 -1.678 9.100 1.00 98.50 131 ARG A CA 1
ATOM 1094 C C . ARG A 1 131 ? -17.764 -1.806 9.835 1.00 98.50 131 ARG A C 1
ATOM 1096 O O . ARG A 1 131 ? -17.722 -2.337 10.940 1.00 98.50 131 ARG A O 1
ATOM 1103 N N . TRP A 1 132 ? -16.664 -1.340 9.240 1.00 98.56 132 TRP A N 1
ATOM 1104 C CA . TRP A 1 132 ? -15.355 -1.381 9.898 1.00 98.56 132 TRP A CA 1
ATOM 1105 C C . TRP A 1 132 ? -15.314 -0.497 11.144 1.00 98.56 132 TRP A C 1
ATOM 1107 O O . TRP A 1 132 ? -14.748 -0.919 12.148 1.00 98.56 132 TRP A O 1
ATOM 1117 N N . LEU A 1 133 ? -15.938 0.685 11.115 1.00 98.62 133 LEU A N 1
ATOM 1118 C CA . LEU A 1 133 ? -16.047 1.544 12.295 1.00 98.62 133 LEU A CA 1
ATOM 1119 C C . LEU A 1 133 ? -16.788 0.849 13.438 1.00 98.62 133 LEU A C 1
ATOM 1121 O O . LEU A 1 133 ? -16.263 0.805 14.544 1.00 98.62 133 LEU A O 1
ATOM 1125 N N . GLU A 1 134 ? -17.947 0.248 13.171 1.00 98.50 134 GLU A N 1
ATOM 1126 C CA . GLU A 1 134 ? -18.710 -0.506 14.176 1.00 98.50 134 GLU A CA 1
ATOM 1127 C C . GLU A 1 134 ? -17.894 -1.656 14.785 1.00 98.50 134 GLU A C 1
ATOM 1129 O O . GLU A 1 134 ? -17.939 -1.879 15.995 1.00 98.50 134 GLU A O 1
ATOM 1134 N N . LEU A 1 135 ? -17.109 -2.365 13.966 1.00 98.56 135 LEU A N 1
ATOM 1135 C CA . LEU A 1 135 ? -16.208 -3.413 14.449 1.00 98.56 135 LEU A CA 1
ATOM 1136 C C . LEU A 1 135 ? -15.112 -2.845 15.362 1.00 98.56 135 LEU A C 1
ATOM 1138 O O . LEU A 1 135 ? -14.891 -3.386 16.445 1.00 98.56 135 LEU A O 1
ATOM 1142 N N . PHE A 1 136 ? -14.486 -1.728 14.979 1.00 98.50 136 PHE A N 1
ATOM 1143 C CA . PHE A 1 136 ? -13.465 -1.068 15.798 1.00 98.50 136 PHE A CA 1
ATOM 1144 C C . PHE A 1 136 ? -14.017 -0.572 17.142 1.00 98.50 136 PHE A C 1
ATOM 1146 O O . PHE A 1 136 ? -13.317 -0.676 18.147 1.00 98.50 136 PHE A O 1
ATOM 1153 N N . GLU A 1 137 ? -15.253 -0.062 17.177 1.00 98.12 137 GLU A N 1
ATOM 1154 C CA . GLU A 1 137 ? -15.921 0.346 18.425 1.00 98.12 137 GLU A CA 1
ATOM 1155 C C . GLU A 1 137 ? -16.253 -0.850 19.325 1.00 98.12 137 GLU A C 1
ATOM 1157 O O . GLU A 1 137 ? -16.245 -0.734 20.550 1.00 98.12 137 GLU A O 1
ATOM 1162 N N . LYS A 1 138 ? -16.549 -2.01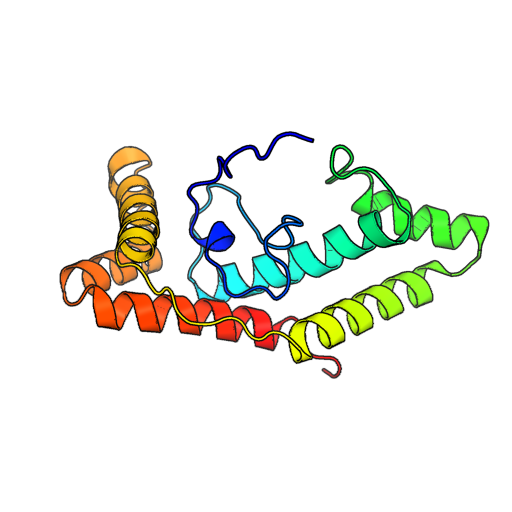1 18.727 1.00 98.44 138 LYS A N 1
ATOM 1163 C CA . LYS A 1 138 ? -16.871 -3.237 19.462 1.00 98.44 138 LYS A CA 1
ATOM 1164 C C . LYS A 1 138 ? -15.630 -3.893 20.065 1.00 98.44 138 LYS A C 1
ATOM 1166 O O . LYS A 1 138 ? -15.648 -4.264 21.235 1.00 98.44 138 LYS A O 1
ATOM 1171 N N . ASP A 1 139 ? -14.589 -4.082 19.261 1.00 98.38 139 ASP A N 1
ATOM 1172 C CA . ASP A 1 139 ? -13.308 -4.642 19.691 1.00 98.38 139 ASP A CA 1
ATOM 1173 C C . ASP A 1 139 ? -12.176 -4.063 18.842 1.00 98.38 139 ASP A C 1
ATOM 1175 O O . ASP A 1 139 ? -11.934 -4.472 17.702 1.00 98.38 139 ASP A O 1
ATOM 1179 N N . LYS A 1 140 ? -11.467 -3.098 19.426 1.00 97.62 140 LYS A N 1
ATOM 1180 C CA . LYS A 1 140 ? -10.375 -2.381 18.772 1.00 97.62 140 LYS A CA 1
ATOM 1181 C C . LYS A 1 140 ? -9.249 -3.314 18.318 1.00 97.62 140 LYS A C 1
ATOM 1183 O O . LYS A 1 140 ? -8.743 -3.149 17.211 1.00 97.62 140 LYS A O 1
ATOM 1188 N N . ASN A 1 141 ? -8.828 -4.249 19.170 1.00 97.62 141 ASN A N 1
ATOM 1189 C CA . ASN A 1 141 ? -7.611 -5.030 18.944 1.00 97.62 141 ASN A CA 1
ATOM 1190 C C . ASN A 1 141 ? -7.853 -6.163 17.951 1.00 97.62 141 ASN A C 1
ATOM 1192 O O . ASN A 1 141 ? -7.069 -6.330 17.015 1.00 97.62 141 ASN A O 1
ATOM 1196 N N . GLU A 1 142 ? -8.963 -6.885 18.106 1.00 98.19 142 GLU A N 1
ATOM 1197 C CA . GLU A 1 142 ? -9.340 -7.937 17.160 1.00 98.19 142 GLU A CA 1
ATOM 1198 C C . GLU A 1 142 ? -9.601 -7.343 15.770 1.00 98.19 142 GLU A C 1
ATOM 1200 O O . GLU A 1 142 ? -9.088 -7.835 14.763 1.00 98.19 142 GLU A O 1
ATOM 1205 N N . THR A 1 143 ? -10.324 -6.221 15.701 1.00 98.62 143 THR A N 1
ATOM 1206 C CA . THR A 1 143 ? -10.616 -5.565 14.419 1.00 98.62 143 THR A CA 1
ATOM 1207 C C . THR A 1 143 ? -9.353 -5.048 13.744 1.00 98.62 143 THR A C 1
ATOM 1209 O O . THR A 1 143 ? -9.213 -5.189 12.531 1.00 98.62 143 THR A O 1
ATOM 1212 N N . ALA A 1 144 ? -8.407 -4.486 14.500 1.00 98.56 144 ALA A N 1
ATOM 1213 C CA . ALA A 1 144 ? -7.133 -4.034 13.953 1.00 98.56 144 ALA A CA 1
ATOM 1214 C C . ALA A 1 144 ? -6.324 -5.182 13.336 1.00 98.56 144 ALA A C 1
ATOM 1216 O O . ALA A 1 144 ? -5.804 -5.040 12.226 1.00 98.56 144 ALA A O 1
ATOM 1217 N N . LEU A 1 145 ? -6.269 -6.329 14.018 1.00 98.44 145 LEU A N 1
ATOM 1218 C CA . LEU A 1 145 ? -5.604 -7.527 13.517 1.00 98.44 145 LEU A CA 1
ATOM 1219 C C . LEU A 1 145 ? -6.266 -8.031 12.229 1.00 98.44 145 LEU A C 1
ATOM 1221 O O . LEU A 1 145 ? -5.582 -8.286 11.235 1.00 98.44 145 LEU A O 1
ATOM 1225 N N . GLN A 1 146 ? -7.598 -8.107 12.208 1.00 98.56 146 GLN A N 1
ATOM 1226 C CA . GLN A 1 146 ? -8.356 -8.480 11.013 1.00 98.56 146 GLN A CA 1
ATOM 1227 C C . GLN A 1 146 ? -8.125 -7.502 9.857 1.00 98.56 146 GLN A C 1
ATOM 1229 O O . GLN A 1 146 ? -7.872 -7.931 8.731 1.00 98.56 146 GLN A O 1
ATOM 1234 N N . PHE A 1 147 ? -8.162 -6.196 10.126 1.00 98.69 147 PHE A N 1
ATOM 1235 C CA . PHE A 1 147 ? -7.923 -5.154 9.131 1.00 98.69 147 PHE A CA 1
ATOM 1236 C C . PHE A 1 147 ? -6.529 -5.300 8.513 1.00 98.69 147 PHE A C 1
ATOM 1238 O O . PHE A 1 147 ? -6.392 -5.296 7.289 1.00 98.69 147 PHE A O 1
ATOM 1245 N N . TRP A 1 148 ? -5.503 -5.506 9.344 1.00 98.62 148 TRP A N 1
ATOM 1246 C CA . TRP A 1 148 ? -4.134 -5.755 8.897 1.00 98.62 148 TRP A CA 1
ATOM 1247 C C . TRP A 1 148 ? -4.037 -6.996 8.001 1.00 98.62 148 TRP A C 1
ATOM 1249 O O . TRP A 1 148 ? -3.451 -6.931 6.917 1.00 98.62 148 TRP A O 1
ATOM 1259 N N . TYR A 1 149 ? -4.663 -8.109 8.399 1.00 98.44 149 TYR A N 1
ATOM 1260 C CA . TYR A 1 149 ? -4.655 -9.340 7.606 1.00 98.44 149 TYR A CA 1
ATOM 1261 C C . TYR A 1 149 ? -5.417 -9.211 6.291 1.00 98.44 149 TYR A C 1
ATOM 1263 O O . TYR A 1 149 ? -4.999 -9.805 5.301 1.00 98.44 149 TYR A O 1
ATOM 1271 N N . GLU A 1 150 ? -6.507 -8.449 6.241 1.00 98.75 150 GLU A N 1
ATOM 1272 C CA . GLU A 1 150 ? -7.209 -8.192 4.984 1.00 98.75 150 GLU A CA 1
ATOM 1273 C C . GLU A 1 150 ? -6.327 -7.399 4.011 1.00 98.75 150 GLU A C 1
ATOM 1275 O O . GLU A 1 150 ? -6.226 -7.790 2.847 1.00 98.75 150 GLU A O 1
ATOM 1280 N N . ILE A 1 151 ? -5.599 -6.374 4.481 1.00 98.62 151 ILE A N 1
ATOM 1281 C CA . ILE A 1 151 ? -4.588 -5.690 3.653 1.00 98.62 151 ILE A CA 1
ATOM 1282 C C . ILE A 1 151 ? -3.538 -6.693 3.173 1.00 98.62 151 ILE A C 1
ATOM 1284 O O . ILE A 1 151 ? -3.245 -6.755 1.977 1.00 98.62 151 ILE A O 1
ATOM 1288 N N . HIS A 1 152 ? -3.000 -7.506 4.084 1.00 97.75 152 HIS A N 1
ATOM 1289 C CA . HIS A 1 152 ? -1.994 -8.508 3.750 1.00 97.75 152 HIS A CA 1
ATOM 1290 C C . HIS A 1 152 ? -2.493 -9.491 2.678 1.00 97.75 152 HIS A C 1
ATOM 1292 O O . HIS A 1 152 ? -1.795 -9.724 1.695 1.00 97.75 152 HIS A O 1
ATOM 1298 N N . LYS A 1 153 ? -3.725 -10.008 2.791 1.00 97.75 153 LYS A N 1
ATOM 1299 C CA . LYS A 1 153 ? -4.340 -10.880 1.772 1.00 97.75 153 LYS A CA 1
ATOM 1300 C C . LYS A 1 153 ? -4.408 -10.198 0.408 1.00 97.75 153 LYS A C 1
ATOM 1302 O O . LYS A 1 153 ? -4.007 -10.800 -0.582 1.00 97.75 153 LYS A O 1
ATOM 1307 N N . GLY A 1 154 ? -4.847 -8.939 0.361 1.00 97.88 154 GLY A N 1
ATOM 1308 C CA . GLY A 1 154 ? -4.886 -8.159 -0.878 1.00 97.88 154 GLY A CA 1
ATOM 1309 C C . GLY A 1 154 ? -3.511 -8.024 -1.539 1.00 97.88 154 GLY A C 1
ATOM 1310 O O . GLY A 1 154 ? -3.387 -8.198 -2.748 1.00 97.88 154 GLY A O 1
ATOM 1311 N N . ILE A 1 155 ? -2.465 -7.790 -0.742 1.00 97.44 155 ILE A N 1
ATOM 1312 C CA . ILE A 1 155 ? -1.077 -7.730 -1.224 1.00 97.44 155 ILE A CA 1
ATOM 1313 C C . ILE A 1 155 ? -0.644 -9.087 -1.798 1.00 97.44 155 ILE A C 1
ATOM 1315 O O . ILE A 1 155 ? -0.149 -9.150 -2.923 1.00 97.44 155 ILE A O 1
ATOM 1319 N N . GLN A 1 156 ? -0.864 -10.176 -1.054 1.00 95.75 156 GLN A N 1
ATOM 1320 C CA . GLN A 1 156 ? -0.469 -11.531 -1.460 1.00 95.75 156 GLN A CA 1
ATOM 1321 C C . GLN A 1 156 ? -1.257 -12.055 -2.670 1.00 95.75 156 GLN A C 1
ATOM 1323 O O . GLN A 1 156 ? -0.771 -12.902 -3.413 1.00 95.75 156 GLN A O 1
ATOM 1328 N N . GLU A 1 157 ? -2.483 -11.582 -2.885 1.00 95.50 157 GLU A N 1
ATOM 1329 C CA . GLU A 1 157 ? -3.260 -11.857 -4.098 1.00 95.50 157 GLU A CA 1
ATOM 1330 C C . GLU A 1 157 ? -2.671 -11.166 -5.324 1.00 95.50 157 GLU A C 1
ATOM 1332 O O . GLU A 1 157 ? -2.597 -11.776 -6.384 1.00 95.50 157 GLU A O 1
ATOM 1337 N N . SER A 1 158 ? -2.237 -9.913 -5.175 1.00 96.12 158 SER A N 1
ATOM 1338 C CA . SER A 1 158 ? -1.780 -9.075 -6.287 1.00 96.12 158 SER A CA 1
ATOM 1339 C C . SER A 1 158 ? -0.304 -9.232 -6.662 1.00 96.12 158 SER A C 1
ATOM 1341 O O . SER A 1 158 ? 0.102 -8.719 -7.704 1.00 96.12 158 SER A O 1
ATOM 1343 N N . LEU A 1 159 ? 0.514 -9.874 -5.822 1.00 94.88 159 LEU A N 1
ATOM 1344 C CA . LEU A 1 159 ? 1.968 -10.014 -6.016 1.00 94.88 159 LEU A CA 1
ATOM 1345 C C . LEU A 1 159 ? 2.409 -11.476 -6.130 1.00 94.88 159 LEU A C 1
ATOM 1347 O O . LEU A 1 159 ? 3.460 -11.865 -5.611 1.00 94.88 159 LEU A O 1
ATOM 1351 N N . ARG A 1 160 ? 1.610 -12.296 -6.812 1.00 87.88 160 ARG A N 1
ATOM 1352 C CA . ARG A 1 160 ? 1.957 -13.686 -7.132 1.00 87.88 160 ARG A CA 1
ATOM 1353 C C . ARG A 1 160 ? 2.831 -13.742 -8.380 1.00 87.88 160 ARG A C 1
ATOM 1355 O O . ARG A 1 160 ? 2.635 -12.975 -9.318 1.00 87.88 160 ARG A O 1
ATOM 1362 N N . GLU A 1 161 ? 3.806 -14.647 -8.378 1.00 75.31 161 GLU A N 1
ATOM 1363 C CA . GLU A 1 161 ? 4.707 -14.836 -9.523 1.00 75.31 161 GLU A CA 1
ATOM 1364 C C . GLU A 1 161 ? 3.959 -15.524 -10.679 1.00 75.31 161 GLU A C 1
ATOM 1366 O O . GLU A 1 161 ? 4.149 -15.150 -11.837 1.00 75.31 161 GLU A O 1
ATOM 1371 N N . PHE A 1 162 ? 3.026 -16.425 -10.344 1.00 71.50 162 PHE A N 1
ATOM 1372 C CA . PHE A 1 162 ? 2.202 -17.206 -11.270 1.00 71.50 162 PHE A CA 1
ATOM 1373 C C . PHE A 1 162 ? 0.710 -16.913 -11.047 1.00 71.50 162 PHE A C 1
ATOM 1375 O O . PHE A 1 162 ? 0.257 -16.898 -9.895 1.00 71.50 162 PHE A O 1
ATOM 1382 N N . GLU A 1 163 ? -0.021 -16.677 -12.138 1.00 58.84 163 GLU A N 1
ATOM 1383 C CA . GLU A 1 163 ? -1.490 -16.583 -12.184 1.00 58.84 163 GLU A CA 1
ATOM 1384 C C . GLU A 1 163 ? -2.114 -17.908 -12.630 1.00 58.84 163 GLU A C 1
ATOM 1386 O O . GLU A 1 163 ? -1.524 -18.570 -13.517 1.00 58.84 163 GLU A O 1
#